Protein AF-A0A443SUA3-F1 (afdb_monomer_lite)

Sequence (154 aa):
MNLCCEEVCANAVLAESTRGAFDENILKDNRVLEQLLESEERYIPMSSMCTYKSVQSEISPEMRKVLSMWMLEVCEELKCDEIVFPLAINYVDRFLSSTNIRKTQLQLLGAVCLLIASKLRQCQAIHPQSLVFYSDYSLTMEEIIVSVGVAGIV

Organism: NCBI:txid299467

Secondary structure (DSSP, 8-state):
-----SSGGGS-TT----PPPP-HHHHH-HHHHHHHHHHHHHHS----HHHHHHH-SS--HHHHHHHHHHHHHHHHHTT--TTHHHHHHHHHHHHHHH----GGGHHHHHHHHHHHHHHHH-SSPPPHHHHHHHTTTSS-HHHHHHHHHHS---

InterPro domains:
  IPR006671 Cyclin, N-terminal [PF00134] (32-145)
  IPR013763 Cyclin-like domain [SM00385] (69-147)
  IPR036915 Cyclin-like superfamily [SSF47954] (27-145)
  IPR039361 Cyclin [PTHR10177] (36-144)
  IPR048258 Cyclins, cyclin-box [PS00292] (64-95)

Foldseek 3Di:
DDPPPPPPPPDCPPPDPPDDDDDPVCVPDVVNVVVVVVCCVVQPLPPDPVLLVVAEPADDPVLLVVLLVLLVVLCVVVVADPQLSVQLNSQLSNCSSPHYDHSLCSLLSSLLSSQVSQVVPDPDGDDLVSSCVSVVNSDDSCSSVVCNVVPPPD

pLDDT: mean 78.54, std 17.73, range [32.25, 96.19]

Structure (mmCIF, N/CA/C/O backbone):
data_AF-A0A443SUA3-F1
#
_entry.id   AF-A0A443SUA3-F1
#
loop_
_atom_site.group_PDB
_atom_site.id
_atom_site.type_symbol
_atom_site.label_atom_id
_atom_site.label_alt_id
_atom_site.label_comp_id
_atom_site.label_asym_id
_atom_site.label_entity_id
_atom_site.label_seq_id
_atom_site.pdbx_PDB_ins_code
_atom_site.Cartn_x
_atom_site.Cartn_y
_atom_site.Cartn_z
_atom_site.occupancy
_atom_site.B_iso_or_equiv
_atom_site.auth_seq_id
_atom_site.auth_comp_id
_atom_site.auth_asym_id
_atom_site.auth_atom_id
_atom_site.pdbx_PDB_model_num
ATOM 1 N N . MET A 1 1 ? -1.813 11.822 -40.622 1.00 34.91 1 MET A N 1
ATOM 2 C CA . MET A 1 1 ? -1.255 11.036 -39.504 1.00 34.91 1 MET A CA 1
ATOM 3 C C . MET A 1 1 ? -2.342 10.928 -38.450 1.00 34.91 1 MET A C 1
ATOM 5 O O . MET A 1 1 ? -2.446 11.808 -37.613 1.00 34.91 1 MET A O 1
ATOM 9 N N . ASN A 1 2 ? -3.206 9.918 -38.564 1.00 32.25 2 ASN A N 1
ATOM 10 C CA . ASN A 1 2 ? -4.170 9.583 -37.518 1.00 32.25 2 ASN A CA 1
ATOM 11 C C . ASN A 1 2 ? -3.549 8.454 -36.699 1.00 32.25 2 ASN A C 1
ATOM 13 O O . ASN A 1 2 ? -3.432 7.335 -37.193 1.00 32.25 2 ASN A O 1
ATOM 17 N N . LEU A 1 3 ? -3.094 8.768 -35.486 1.00 36.72 3 LEU A N 1
ATOM 18 C CA . LEU A 1 3 ? -2.735 7.769 -34.483 1.00 36.72 3 LEU A CA 1
ATOM 19 C C . LEU A 1 3 ? -4.032 7.345 -33.779 1.00 36.72 3 LEU A C 1
ATOM 21 O O . LEU A 1 3 ? -4.392 7.874 -32.733 1.00 36.72 3 LEU A O 1
ATOM 25 N N . CYS A 1 4 ? -4.767 6.420 -34.393 1.00 35.56 4 CYS A N 1
ATOM 26 C CA . CYS A 1 4 ? -5.864 5.721 -33.732 1.00 35.56 4 CYS A CA 1
ATOM 27 C C . CYS A 1 4 ? -5.270 4.675 -32.775 1.00 35.56 4 CYS A C 1
ATOM 29 O O . CYS A 1 4 ? -5.073 3.525 -33.151 1.00 35.56 4 CYS A O 1
ATOM 31 N N . CYS A 1 5 ? -4.985 5.078 -31.535 1.00 38.53 5 CYS A N 1
ATOM 32 C CA . CYS A 1 5 ? -4.722 4.168 -30.409 1.00 38.53 5 CYS A CA 1
ATOM 33 C C . CYS A 1 5 ? -6.017 3.795 -29.660 1.00 38.53 5 CYS A C 1
ATOM 35 O O . CYS A 1 5 ? -5.987 3.575 -28.455 1.00 38.53 5 CYS A O 1
ATOM 37 N N . GLU A 1 6 ? -7.163 3.750 -30.343 1.00 41.38 6 GLU A N 1
ATOM 38 C CA . GLU A 1 6 ? -8.453 3.428 -29.707 1.00 41.38 6 GLU A CA 1
ATOM 39 C C . GLU A 1 6 ? -8.963 2.013 -30.031 1.00 41.38 6 GLU A C 1
ATOM 41 O O . GLU A 1 6 ? -9.817 1.505 -29.313 1.00 41.38 6 GLU A O 1
ATOM 46 N N . GLU A 1 7 ? -8.409 1.311 -31.029 1.00 34.94 7 GLU A N 1
ATOM 47 C CA . GLU A 1 7 ? -8.985 0.030 -31.488 1.00 34.94 7 GLU A CA 1
ATOM 48 C C . GLU A 1 7 ? -8.309 -1.246 -30.951 1.00 34.94 7 GLU A C 1
ATOM 50 O O . GLU A 1 7 ? -8.823 -2.342 -31.164 1.00 34.94 7 GLU A O 1
ATOM 55 N N . VAL A 1 8 ? -7.199 -1.161 -30.208 1.00 43.75 8 VAL A N 1
ATOM 56 C CA . VAL A 1 8 ? -6.472 -2.376 -29.759 1.00 43.75 8 VAL A CA 1
ATOM 57 C C . VAL A 1 8 ? -6.977 -2.921 -28.409 1.00 43.75 8 VAL A C 1
ATOM 59 O O . VAL A 1 8 ? -6.669 -4.049 -28.030 1.00 43.75 8 VAL A O 1
ATOM 62 N N . CYS A 1 9 ? -7.821 -2.180 -27.686 1.00 38.47 9 CYS A N 1
ATOM 63 C CA . CYS A 1 9 ? -8.203 -2.532 -26.311 1.00 38.47 9 CYS A CA 1
ATOM 64 C C . CYS A 1 9 ? -9.302 -3.607 -26.183 1.00 38.47 9 CYS A C 1
ATOM 66 O O . CYS A 1 9 ? -9.578 -4.046 -25.070 1.00 38.47 9 CYS A O 1
ATOM 68 N N . ALA A 1 10 ? -9.933 -4.053 -27.275 1.00 40.53 10 ALA A N 1
ATOM 69 C CA . ALA A 1 10 ? -11.121 -4.911 -27.189 1.00 40.53 10 ALA A CA 1
ATOM 70 C C . ALA A 1 10 ? -10.844 -6.420 -26.997 1.00 40.53 10 ALA A C 1
ATOM 72 O O . ALA A 1 10 ? -11.769 -7.143 -26.643 1.00 40.53 10 ALA A O 1
ATOM 73 N N . ASN A 1 11 ? -9.609 -6.913 -27.190 1.00 37.00 11 ASN A N 1
ATOM 74 C CA . ASN A 1 11 ? -9.337 -8.366 -27.244 1.00 37.00 11 ASN A CA 1
ATOM 75 C C . ASN A 1 11 ? -8.259 -8.901 -26.276 1.00 37.00 11 ASN A C 1
ATOM 77 O O . ASN A 1 11 ? -7.866 -10.063 -26.383 1.00 37.00 11 ASN A O 1
ATOM 81 N N . ALA A 1 12 ? -7.783 -8.121 -25.305 1.00 42.19 12 ALA A N 1
ATOM 82 C CA . ALA A 1 12 ? -6.726 -8.568 -24.392 1.00 42.19 12 ALA A CA 1
ATOM 83 C C . ALA A 1 12 ? -7.290 -9.277 -23.143 1.00 42.19 12 ALA A C 1
ATOM 85 O O . ALA A 1 12 ? -7.296 -8.725 -22.049 1.00 42.19 12 ALA A O 1
ATOM 86 N N . VAL A 1 13 ? -7.748 -10.524 -23.294 1.00 47.25 13 VAL A N 1
ATOM 87 C CA . VAL A 1 13 ? -8.118 -11.399 -22.156 1.00 47.25 13 VAL A CA 1
ATOM 88 C C . VAL A 1 13 ? -6.888 -11.951 -21.407 1.00 47.25 13 VAL A C 1
ATOM 90 O O . VAL A 1 13 ? -7.034 -12.565 -20.359 1.00 47.25 13 VAL A O 1
ATOM 93 N N . LEU A 1 14 ? -5.660 -11.670 -21.848 1.00 47.50 14 LEU A N 1
ATOM 94 C CA . LEU A 1 14 ? -4.427 -11.922 -21.090 1.00 47.50 14 LEU A CA 1
ATOM 95 C C . LEU A 1 14 ? -3.408 -10.824 -21.422 1.00 47.50 14 LEU A C 1
ATOM 97 O O . LEU A 1 14 ? -2.504 -11.030 -22.226 1.00 47.50 14 LEU A O 1
ATOM 101 N N . ALA A 1 15 ? -3.593 -9.621 -20.877 1.00 46.81 15 ALA A N 1
ATOM 102 C CA . ALA A 1 15 ? -2.600 -8.560 -21.005 1.00 46.81 15 ALA A CA 1
ATOM 103 C C . ALA A 1 15 ? -1.389 -8.888 -20.115 1.00 46.81 15 ALA A C 1
ATOM 105 O O . ALA A 1 15 ? -1.298 -8.429 -18.981 1.00 46.81 15 ALA A O 1
ATOM 106 N N . GLU A 1 16 ? -0.463 -9.707 -20.615 1.00 52.97 16 GLU A N 1
ATOM 107 C CA . GLU A 1 16 ? 0.910 -9.684 -20.115 1.00 52.97 16 GLU A CA 1
ATOM 108 C C . GLU A 1 16 ? 1.428 -8.247 -20.237 1.00 52.97 16 GLU A C 1
ATOM 110 O O . GLU A 1 16 ? 1.330 -7.627 -21.299 1.00 52.97 16 GLU A O 1
ATOM 115 N N . SER A 1 17 ? 1.934 -7.702 -19.130 1.00 54.75 17 SER A N 1
ATOM 116 C CA . SER A 1 17 ? 2.560 -6.383 -19.066 1.00 54.75 17 SER A CA 1
ATOM 117 C C . SER A 1 17 ? 3.677 -6.323 -20.114 1.00 54.75 17 SER A C 1
ATOM 119 O O . SER A 1 17 ? 4.749 -6.903 -19.927 1.00 54.75 17 SER A O 1
ATOM 121 N N . THR A 1 18 ? 3.429 -5.681 -21.264 1.00 60.06 18 THR A N 1
ATOM 122 C CA . THR A 1 18 ? 4.429 -5.513 -22.327 1.00 60.06 18 THR A CA 1
ATOM 123 C C . THR A 1 18 ? 5.472 -4.510 -21.852 1.00 60.06 18 THR A C 1
ATOM 125 O O . THR A 1 18 ? 5.417 -3.320 -22.170 1.00 60.06 18 THR A O 1
ATOM 128 N N . ARG A 1 19 ? 6.403 -4.978 -21.021 1.00 64.62 19 ARG A N 1
ATOM 129 C CA . ARG A 1 19 ? 7.531 -4.184 -20.547 1.00 64.62 19 ARG A CA 1
ATOM 130 C C . ARG A 1 19 ? 8.388 -3.797 -21.748 1.00 64.62 19 ARG A C 1
ATOM 132 O O . ARG A 1 19 ? 8.771 -4.650 -22.546 1.00 64.62 19 ARG A O 1
ATOM 139 N N . GLY A 1 20 ? 8.681 -2.503 -21.874 1.00 69.94 20 GLY A N 1
ATOM 140 C CA . GLY A 1 20 ? 9.658 -2.027 -22.849 1.00 69.94 20 GLY A CA 1
ATOM 141 C C . GLY A 1 20 ? 11.000 -2.730 -22.635 1.00 69.94 20 GLY A C 1
ATOM 142 O O . GLY 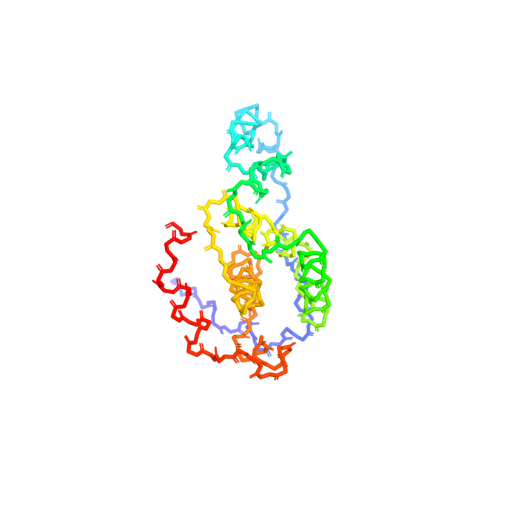A 1 20 ? 11.378 -3.010 -21.496 1.00 69.94 20 GLY A O 1
ATOM 143 N N . ALA A 1 21 ? 11.704 -3.038 -23.725 1.00 75.06 21 ALA A N 1
ATOM 144 C CA . ALA A 1 21 ? 13.037 -3.625 -23.641 1.00 75.06 21 ALA A CA 1
ATOM 145 C C . ALA A 1 21 ? 13.989 -2.700 -22.863 1.00 75.06 21 ALA A C 1
ATOM 147 O O . ALA A 1 21 ? 13.860 -1.475 -22.918 1.00 75.06 21 ALA A O 1
ATOM 148 N N . PHE A 1 22 ? 14.950 -3.289 -22.149 1.00 75.75 22 PHE A N 1
ATOM 149 C CA . PHE A 1 22 ? 15.981 -2.519 -21.460 1.00 75.75 22 PHE A CA 1
ATOM 150 C C . PHE A 1 22 ? 16.840 -1.766 -22.479 1.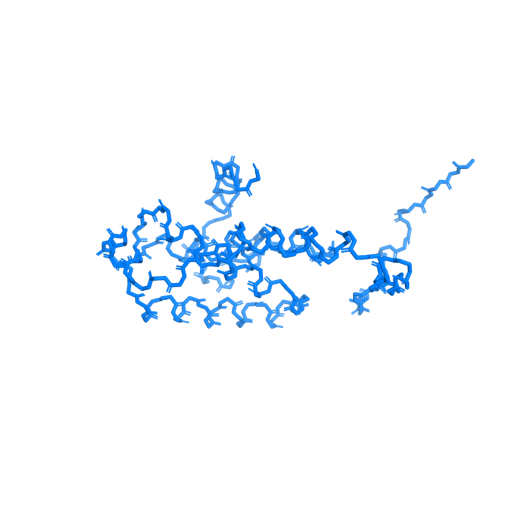00 75.75 22 PHE A C 1
ATOM 152 O O . PHE A 1 22 ? 17.400 -2.368 -23.395 1.00 75.75 22 PHE A O 1
ATOM 159 N N . ASP A 1 23 ? 16.960 -0.453 -22.305 1.00 83.75 23 ASP A N 1
ATOM 160 C CA . ASP A 1 23 ? 17.864 0.363 -23.108 1.00 83.75 23 ASP A CA 1
ATOM 161 C C . ASP A 1 23 ? 19.289 0.243 -22.547 1.00 83.75 23 ASP A C 1
ATOM 163 O O . ASP A 1 23 ? 19.590 0.718 -21.448 1.00 83.75 23 ASP A O 1
ATOM 167 N N . GLU A 1 24 ? 20.182 -0.403 -23.300 1.00 82.88 24 GLU A N 1
ATOM 168 C CA . GLU A 1 24 ? 21.578 -0.585 -22.895 1.00 82.88 24 GLU A CA 1
ATOM 169 C C . GLU A 1 24 ? 22.320 0.735 -22.660 1.00 82.88 24 GLU A C 1
ATOM 171 O O . GLU A 1 24 ? 23.253 0.770 -21.855 1.00 82.88 24 GLU A O 1
ATOM 176 N N . ASN A 1 25 ? 21.942 1.814 -23.352 1.00 83.50 25 ASN A N 1
A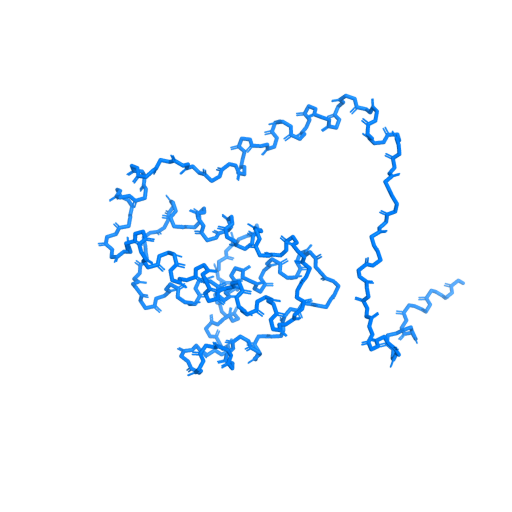TOM 177 C CA . ASN A 1 25 ? 22.607 3.104 -23.185 1.00 83.50 25 ASN A CA 1
ATOM 178 C C . ASN A 1 25 ? 22.262 3.725 -21.830 1.00 83.50 25 ASN A C 1
ATOM 180 O O . ASN A 1 25 ? 23.127 4.329 -21.203 1.00 83.50 25 ASN A O 1
ATOM 184 N N . ILE A 1 26 ? 21.033 3.513 -21.348 1.00 85.19 26 ILE A N 1
ATOM 185 C CA . ILE A 1 26 ? 20.602 3.949 -20.014 1.00 85.19 26 ILE A CA 1
ATOM 186 C C . ILE A 1 26 ? 21.380 3.191 -18.934 1.00 85.19 26 ILE A C 1
ATOM 188 O O . ILE A 1 26 ? 21.812 3.788 -17.954 1.00 85.19 26 ILE A O 1
ATOM 192 N N . LEU A 1 27 ? 21.599 1.886 -19.116 1.00 80.06 27 LEU A N 1
ATOM 193 C CA . LEU A 1 27 ? 22.275 1.052 -18.115 1.00 80.06 27 LEU A CA 1
ATOM 194 C C . LEU A 1 27 ? 23.786 1.301 -18.018 1.00 80.06 27 LEU A C 1
ATOM 196 O O . LEU A 1 27 ? 24.377 1.056 -16.969 1.00 80.06 27 LEU A O 1
ATOM 200 N N . LYS A 1 28 ? 24.422 1.758 -19.102 1.00 85.38 28 LYS A N 1
ATOM 201 C CA . LYS A 1 28 ? 25.866 2.051 -19.140 1.00 85.38 28 LYS A CA 1
ATOM 202 C C . LYS A 1 28 ? 26.202 3.472 -18.678 1.00 85.38 28 LYS A C 1
ATOM 204 O O . LYS A 1 28 ? 27.374 3.758 -18.437 1.00 85.38 28 LYS A O 1
ATOM 209 N N . ASP A 1 29 ? 25.216 4.362 -18.578 1.00 91.25 29 ASP A N 1
ATOM 210 C CA . ASP A 1 29 ? 25.436 5.737 -18.135 1.00 91.25 29 ASP A CA 1
ATOM 211 C C . ASP A 1 29 ? 25.543 5.803 -16.601 1.00 91.25 29 ASP A C 1
ATOM 213 O O . ASP A 1 29 ? 24.564 5.626 -15.875 1.00 91.25 29 ASP A O 1
ATOM 217 N N . ASN A 1 30 ? 26.743 6.114 -16.098 1.00 88.38 30 ASN A N 1
ATOM 218 C CA . ASN A 1 30 ? 26.997 6.289 -14.664 1.00 88.38 30 ASN A CA 1
ATOM 219 C C . ASN A 1 30 ? 26.097 7.356 -14.025 1.00 88.38 30 ASN A C 1
ATOM 221 O O . ASN A 1 30 ? 25.763 7.237 -12.850 1.00 88.38 30 ASN A O 1
ATOM 225 N N . ARG A 1 31 ? 25.642 8.357 -14.790 1.00 90.94 31 ARG A N 1
ATOM 226 C CA . ARG A 1 31 ? 24.736 9.397 -14.286 1.00 90.94 31 ARG A CA 1
ATOM 227 C C . ARG A 1 31 ? 23.398 8.812 -13.858 1.00 90.94 31 ARG A C 1
ATOM 229 O O . ARG A 1 31 ? 22.795 9.305 -12.913 1.00 90.94 31 ARG A O 1
ATOM 236 N N . VAL A 1 32 ? 22.924 7.769 -14.542 1.00 89.50 32 VAL A N 1
ATOM 237 C CA . VAL A 1 32 ? 21.676 7.085 -14.179 1.00 89.50 32 VAL A CA 1
ATOM 238 C C . VAL A 1 32 ? 21.846 6.403 -12.829 1.00 89.50 32 VAL A C 1
ATOM 240 O O . VAL A 1 32 ? 20.993 6.560 -11.962 1.00 89.50 32 VAL A O 1
ATOM 243 N N . LEU A 1 33 ? 22.968 5.711 -12.618 1.00 86.62 33 LEU A N 1
ATOM 244 C CA . LEU A 1 33 ? 23.274 5.082 -11.335 1.00 86.62 33 LEU A CA 1
ATOM 245 C C . LEU A 1 33 ? 23.405 6.116 -10.208 1.00 86.62 33 LEU A C 1
ATOM 247 O O . LEU A 1 33 ? 22.809 5.930 -9.152 1.00 86.62 33 LEU A O 1
ATOM 251 N N . GLU A 1 34 ? 24.126 7.215 -10.435 1.00 89.38 34 GLU A N 1
ATOM 252 C CA . GLU A 1 34 ? 24.258 8.309 -9.462 1.00 89.38 34 GLU A CA 1
ATOM 253 C C . GLU A 1 34 ? 22.892 8.899 -9.092 1.00 89.38 34 GLU A C 1
ATOM 255 O O . GLU A 1 34 ? 22.582 9.043 -7.913 1.00 89.38 34 GLU A O 1
ATOM 260 N N . GLN A 1 35 ? 22.028 9.152 -10.080 1.00 87.88 35 GLN A N 1
ATOM 261 C CA . GLN A 1 35 ? 20.669 9.640 -9.836 1.00 87.88 35 GLN A CA 1
ATOM 262 C C . GLN A 1 35 ? 19.796 8.623 -9.089 1.00 87.88 35 GLN A C 1
ATOM 264 O O . GLN A 1 35 ? 18.999 9.013 -8.235 1.00 87.88 35 GLN A O 1
ATOM 269 N N . LEU A 1 36 ? 19.935 7.324 -9.377 1.00 86.56 36 LEU A N 1
ATOM 270 C CA . LEU A 1 36 ? 19.225 6.275 -8.645 1.00 86.56 36 LEU A CA 1
ATOM 271 C C . LEU A 1 36 ? 19.661 6.239 -7.176 1.00 86.56 36 LEU A C 1
ATOM 273 O O . LEU A 1 36 ? 18.791 6.237 -6.305 1.00 86.56 36 LEU A O 1
ATOM 277 N N . LEU A 1 37 ? 20.968 6.297 -6.906 1.00 87.44 37 LEU A N 1
ATOM 278 C CA . LEU A 1 37 ? 21.523 6.342 -5.548 1.00 87.44 37 LEU A CA 1
ATOM 279 C C . LEU A 1 37 ? 21.090 7.609 -4.794 1.00 87.44 37 LEU A C 1
ATOM 281 O O . LEU A 1 37 ? 20.622 7.518 -3.664 1.00 87.44 37 LEU A O 1
ATOM 285 N N . GLU A 1 38 ? 21.152 8.784 -5.427 1.00 87.25 38 GLU A N 1
ATOM 286 C CA . GLU A 1 38 ? 20.640 10.035 -4.842 1.00 87.25 38 GLU A CA 1
ATOM 287 C C . GLU A 1 38 ? 19.135 9.963 -4.552 1.00 87.25 38 GLU A C 1
ATOM 289 O O . GLU A 1 38 ? 18.635 10.529 -3.579 1.00 87.25 38 GLU A O 1
ATOM 294 N N . SER A 1 39 ? 18.371 9.291 -5.415 1.00 81.69 39 SER A N 1
ATOM 295 C CA . SER A 1 39 ? 16.934 9.136 -5.213 1.00 81.69 39 SER A CA 1
ATOM 296 C C . SER A 1 39 ? 16.599 8.168 -4.083 1.00 81.69 39 SER A C 1
ATOM 298 O O . SER A 1 39 ? 15.565 8.352 -3.442 1.00 81.69 39 SER A O 1
ATOM 300 N N . GLU A 1 40 ? 17.461 7.187 -3.804 1.00 80.88 40 GLU A N 1
ATOM 301 C CA . GLU A 1 40 ? 17.248 6.178 -2.767 1.00 80.88 40 GLU A CA 1
ATOM 302 C C . GLU A 1 40 ? 16.994 6.837 -1.405 1.00 80.88 40 GLU A C 1
ATOM 304 O O . GLU A 1 40 ? 16.025 6.494 -0.728 1.00 80.88 40 GLU A O 1
ATOM 309 N N . GLU A 1 41 ? 17.746 7.892 -1.070 1.00 73.12 41 GLU A N 1
ATOM 310 C CA . GLU A 1 41 ? 17.594 8.658 0.176 1.00 73.12 41 GLU A CA 1
ATOM 311 C C . GLU A 1 41 ? 16.161 9.185 0.396 1.00 73.12 41 GLU A C 1
ATOM 313 O O . GLU A 1 41 ? 15.680 9.249 1.527 1.00 73.12 41 GLU A O 1
ATOM 318 N N . ARG A 1 42 ? 15.430 9.499 -0.684 1.00 70.94 42 ARG A N 1
ATOM 319 C CA . ARG A 1 42 ? 14.038 9.986 -0.616 1.00 70.94 42 ARG A CA 1
ATOM 320 C C . ARG A 1 42 ? 12.999 8.879 -0.435 1.00 70.94 42 ARG A C 1
ATOM 322 O O . ARG A 1 42 ? 11.890 9.167 0.023 1.00 70.94 42 ARG A O 1
ATOM 329 N N . TYR A 1 43 ? 13.316 7.650 -0.838 1.00 67.75 43 TYR A N 1
ATOM 330 C CA . TYR A 1 43 ? 12.356 6.543 -0.913 1.00 67.75 43 TYR A CA 1
ATOM 331 C C . TYR A 1 43 ? 12.631 5.409 0.071 1.00 67.75 43 TYR A C 1
ATOM 333 O O . TYR A 1 43 ? 11.769 4.536 0.210 1.00 67.75 43 TYR A O 1
ATOM 341 N N . ILE A 1 44 ? 13.762 5.434 0.787 1.00 69.12 44 ILE A N 1
ATOM 342 C CA . ILE A 1 44 ? 14.019 4.522 1.901 1.00 69.12 44 ILE A CA 1
ATOM 343 C C . ILE A 1 44 ? 12.893 4.710 2.928 1.00 69.12 44 ILE A C 1
ATOM 345 O O . ILE A 1 44 ? 12.769 5.788 3.520 1.00 69.12 44 ILE A O 1
ATOM 349 N N . PRO A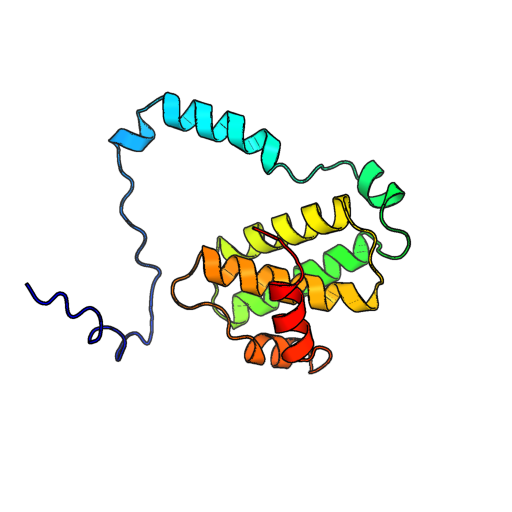 1 45 ? 12.044 3.689 3.162 1.00 62.44 45 PRO A N 1
ATOM 350 C CA . PRO A 1 45 ? 11.131 3.735 4.287 1.00 62.44 45 PRO A CA 1
ATOM 351 C C . PRO A 1 45 ? 12.017 3.813 5.525 1.00 62.44 45 PRO A C 1
ATOM 353 O O . PRO A 1 45 ? 12.858 2.938 5.735 1.00 62.44 45 PRO A O 1
ATOM 356 N N . MET A 1 46 ? 11.899 4.900 6.290 1.00 57.94 46 MET A N 1
ATOM 357 C CA . MET A 1 46 ? 12.735 5.140 7.460 1.00 57.94 46 MET A CA 1
ATOM 358 C C . MET A 1 46 ? 12.509 3.984 8.441 1.00 57.94 46 MET A C 1
ATOM 360 O O . MET A 1 46 ? 11.555 3.975 9.216 1.00 57.94 46 MET A O 1
ATOM 364 N N . SER A 1 47 ? 13.367 2.965 8.368 1.00 56.78 47 SER A N 1
ATOM 365 C CA . SER A 1 47 ? 13.286 1.748 9.172 1.00 56.78 47 SER A CA 1
ATOM 366 C C . SER A 1 47 ? 13.827 2.019 10.572 1.00 56.78 4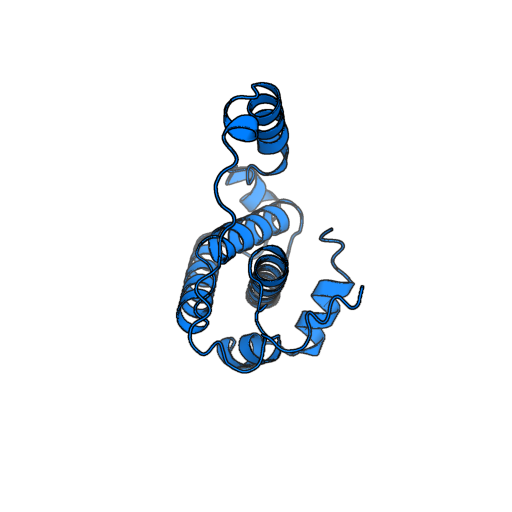7 SER A C 1
ATOM 368 O O . SER A 1 47 ? 14.678 1.305 11.097 1.00 56.78 47 SER A O 1
ATOM 370 N N . SER A 1 48 ? 13.323 3.061 11.212 1.00 51.56 48 SER A N 1
ATOM 371 C CA . SER A 1 48 ? 13.404 3.192 12.649 1.00 51.56 48 SER A CA 1
ATOM 372 C C . SER A 1 48 ? 12.030 2.839 13.177 1.00 51.56 48 SER A C 1
ATOM 374 O O . SER A 1 48 ? 11.120 3.659 13.253 1.00 51.56 48 SER A O 1
ATOM 376 N N . MET A 1 49 ? 11.906 1.596 13.637 1.00 51.62 49 MET A N 1
ATOM 377 C CA . MET A 1 49 ? 10.860 1.162 14.568 1.00 51.62 49 MET A CA 1
ATOM 378 C C . MET A 1 49 ? 10.647 2.191 15.710 1.00 51.62 49 MET A C 1
ATOM 380 O O . MET A 1 49 ? 9.562 2.280 16.282 1.00 51.62 49 MET A O 1
ATOM 384 N N . CYS A 1 50 ? 11.675 2.999 16.002 1.00 49.69 50 CYS A N 1
ATOM 385 C CA . CYS A 1 50 ? 11.672 4.180 16.861 1.00 49.69 50 CYS A CA 1
ATOM 386 C C . CYS A 1 50 ? 10.698 5.279 16.394 1.00 49.69 50 CYS A C 1
ATOM 388 O O . CYS A 1 50 ? 9.890 5.724 17.203 1.00 49.69 50 CYS A O 1
ATOM 390 N N . THR A 1 51 ? 10.727 5.681 15.115 1.00 56.59 51 THR A N 1
ATOM 391 C CA . THR A 1 51 ? 9.843 6.723 14.558 1.00 56.59 51 THR A CA 1
ATOM 392 C C . THR A 1 51 ? 8.395 6.245 14.531 1.00 56.59 51 THR A C 1
ATOM 394 O O . THR A 1 51 ? 7.483 6.974 14.915 1.00 56.59 51 THR A O 1
ATOM 397 N N . TYR A 1 52 ? 8.187 4.977 14.164 1.00 63.38 52 TYR A N 1
ATOM 398 C CA . TYR A 1 52 ? 6.862 4.360 14.158 1.00 63.38 52 TYR A CA 1
ATOM 399 C C . TYR A 1 52 ? 6.214 4.386 15.548 1.00 63.38 52 TYR A C 1
ATOM 401 O O . TYR A 1 52 ? 5.079 4.829 15.690 1.00 63.38 52 TYR A O 1
ATOM 409 N N . LYS A 1 53 ? 6.956 3.985 16.591 1.00 63.97 53 LYS A N 1
ATOM 410 C CA . LYS A 1 53 ? 6.476 4.016 17.983 1.00 63.97 53 LYS A CA 1
ATOM 411 C C . LYS A 1 53 ? 6.272 5.428 18.534 1.00 63.97 53 LYS A C 1
ATOM 413 O O . LYS A 1 53 ? 5.466 5.593 19.440 1.00 63.97 53 LYS A O 1
ATOM 418 N N . SER A 1 54 ? 7.014 6.422 18.043 1.00 70.06 54 SER A N 1
ATOM 419 C CA . SER A 1 54 ? 6.844 7.811 18.485 1.00 70.06 54 SER A CA 1
ATOM 420 C C . SER A 1 54 ? 5.684 8.528 17.796 1.00 70.06 54 SER A C 1
ATOM 422 O O . SER A 1 54 ? 5.116 9.441 18.384 1.00 70.06 54 SER A O 1
ATOM 424 N N . VAL A 1 55 ? 5.344 8.141 16.562 1.00 78.81 55 VAL A N 1
ATOM 425 C CA . VAL A 1 55 ? 4.299 8.799 15.760 1.00 78.81 55 VAL A CA 1
ATOM 426 C C . VAL A 1 55 ? 2.947 8.105 15.915 1.00 78.81 55 VAL A C 1
ATOM 428 O O . VAL A 1 55 ? 1.935 8.785 16.064 1.00 78.81 55 VAL A O 1
ATOM 431 N N . GLN A 1 56 ? 2.910 6.770 15.895 1.00 82.50 56 GLN A N 1
ATOM 432 C CA . GLN A 1 56 ? 1.663 6.009 15.973 1.00 82.50 56 GLN A CA 1
ATOM 433 C C . GLN A 1 56 ? 1.241 5.784 17.424 1.00 82.50 56 GLN A C 1
ATOM 435 O O . GLN A 1 56 ? 1.957 5.150 18.197 1.00 82.50 56 GLN A O 1
ATOM 440 N N . SER A 1 57 ? 0.040 6.247 17.778 1.00 82.31 57 SER A N 1
ATOM 441 C CA . SER A 1 57 ? -0.539 6.000 19.106 1.00 82.31 57 SER A CA 1
ATOM 442 C C . SER A 1 57 ? -1.379 4.723 19.176 1.00 82.31 57 SER A C 1
ATOM 444 O O . SER A 1 57 ? -1.453 4.101 20.232 1.00 82.31 57 SER A O 1
ATOM 446 N N . GLU A 1 58 ? -2.022 4.329 18.071 1.00 86.00 58 GLU A N 1
ATOM 447 C CA . GLU A 1 58 ? -2.963 3.195 18.040 1.00 86.00 58 GLU A CA 1
ATOM 448 C C . GLU A 1 58 ? -2.493 1.997 17.205 1.00 86.00 58 GLU A C 1
ATOM 450 O O . GLU A 1 58 ? -3.005 0.892 17.390 1.00 86.00 58 GLU A O 1
ATOM 455 N N . ILE A 1 59 ? -1.555 2.188 16.273 1.00 87.00 59 ILE A N 1
ATOM 456 C CA . ILE A 1 59 ? -1.197 1.150 15.301 1.00 87.00 59 ILE A CA 1
ATOM 457 C C . ILE A 1 59 ? -0.020 0.316 15.806 1.00 87.00 59 ILE A C 1
ATOM 459 O O . ILE A 1 59 ? 1.072 0.825 16.053 1.00 87.00 59 ILE A O 1
ATOM 463 N N . SER A 1 60 ? -0.216 -0.999 15.901 1.00 87.44 60 SER A N 1
ATOM 464 C CA . SER A 1 60 ? 0.845 -1.943 16.257 1.00 87.44 60 SER A CA 1
ATOM 465 C C . SER A 1 60 ? 1.544 -2.520 15.012 1.00 87.44 60 SER A C 1
ATOM 467 O O . SER A 1 60 ? 0.954 -2.552 13.929 1.00 87.44 60 SER A O 1
ATOM 469 N N . PRO A 1 61 ? 2.789 -3.018 15.134 1.00 86.19 61 PRO A N 1
ATOM 470 C CA . PRO A 1 61 ? 3.457 -3.732 14.042 1.00 86.19 61 PRO A CA 1
ATOM 471 C C . PRO A 1 61 ? 2.678 -4.962 13.549 1.00 86.19 61 PRO A C 1
ATOM 473 O O . PRO A 1 61 ? 2.724 -5.283 12.364 1.00 86.19 61 PRO A O 1
ATOM 476 N N . GLU A 1 62 ? 1.920 -5.621 14.431 1.00 88.38 62 GLU A N 1
ATOM 477 C CA . GLU A 1 62 ? 1.081 -6.761 14.044 1.00 88.38 62 GLU A CA 1
ATOM 478 C C . GLU A 1 62 ? -0.089 -6.319 13.156 1.00 88.38 62 GLU A C 1
ATOM 480 O O . GLU A 1 62 ? -0.389 -6.970 12.162 1.00 88.38 62 GLU A O 1
ATOM 485 N N . MET A 1 63 ? -0.702 -5.162 13.434 1.00 89.75 63 MET A N 1
ATOM 486 C CA . MET A 1 63 ? -1.754 -4.613 12.569 1.00 89.75 63 MET A CA 1
ATOM 487 C C . MET A 1 63 ? -1.228 -4.278 11.172 1.00 89.75 63 MET A C 1
ATOM 489 O O . MET A 1 63 ? -1.906 -4.542 10.182 1.00 89.75 63 MET A O 1
ATOM 493 N N . ARG A 1 64 ? 0.002 -3.754 11.075 1.00 91.00 64 ARG A N 1
ATOM 494 C CA . ARG A 1 64 ? 0.676 -3.540 9.785 1.00 91.00 64 ARG A CA 1
ATOM 495 C C . ARG A 1 64 ? 0.872 -4.861 9.037 1.00 91.00 64 ARG A C 1
ATOM 497 O O . ARG A 1 64 ? 0.658 -4.909 7.827 1.00 91.00 64 ARG A O 1
ATOM 504 N N . LYS A 1 65 ? 1.276 -5.928 9.729 1.00 90.81 65 LYS A N 1
ATOM 505 C CA . LYS A 1 65 ? 1.451 -7.256 9.126 1.00 90.81 65 LYS A CA 1
ATOM 506 C C . LYS A 1 65 ? 0.132 -7.797 8.571 1.00 90.81 65 LYS A C 1
ATOM 508 O O . LYS A 1 65 ? 0.109 -8.217 7.419 1.00 90.81 65 LYS A O 1
ATOM 513 N N . VAL A 1 66 ? -0.953 -7.711 9.343 1.00 94.06 66 VAL A N 1
ATOM 514 C CA . VAL A 1 66 ? -2.301 -8.109 8.895 1.00 94.06 66 VAL A CA 1
ATOM 515 C C . VAL A 1 66 ? -2.739 -7.295 7.674 1.00 94.06 66 VAL A C 1
ATOM 517 O O . VAL A 1 66 ? -3.194 -7.874 6.693 1.00 94.06 66 VAL A O 1
ATOM 520 N N . LEU A 1 67 ? -2.533 -5.971 7.684 1.00 93.88 67 LEU A N 1
ATOM 521 C CA . LEU A 1 67 ? -2.815 -5.122 6.522 1.00 93.88 67 LEU A CA 1
ATOM 522 C C . LEU A 1 67 ? -2.011 -5.562 5.291 1.00 93.88 67 LEU A C 1
ATOM 524 O O . LEU A 1 67 ? -2.560 -5.652 4.200 1.00 93.88 67 LEU A O 1
ATOM 528 N N . SER A 1 68 ? -0.717 -5.838 5.465 1.00 94.25 68 SER A N 1
ATOM 529 C CA . SER A 1 68 ? 0.175 -6.221 4.363 1.00 94.25 68 SER A CA 1
ATOM 530 C C . SER A 1 68 ? -0.229 -7.562 3.747 1.00 94.25 68 SER A C 1
ATOM 532 O O . SER A 1 68 ? -0.153 -7.712 2.534 1.00 94.25 68 SER A O 1
ATOM 534 N N . MET A 1 69 ? -0.684 -8.516 4.566 1.00 95.69 69 MET A N 1
ATOM 535 C CA . MET A 1 69 ? -1.226 -9.795 4.093 1.00 95.69 69 MET A CA 1
ATOM 536 C C . MET A 1 69 ? -2.493 -9.583 3.265 1.00 95.69 69 MET A C 1
ATOM 538 O O . MET A 1 69 ? -2.537 -10.019 2.122 1.00 95.69 69 MET A O 1
ATOM 542 N N . TRP A 1 70 ? -3.459 -8.818 3.784 1.00 95.69 70 TRP A N 1
ATOM 543 C CA . TRP A 1 70 ? -4.670 -8.476 3.033 1.00 95.69 70 TRP A CA 1
ATOM 544 C C . TRP A 1 70 ? -4.345 -7.767 1.707 1.00 95.69 70 TRP A C 1
ATOM 546 O O . TRP A 1 70 ? -4.895 -8.106 0.665 1.00 95.69 70 TRP A O 1
ATOM 556 N N . MET A 1 71 ? -3.409 -6.810 1.707 1.00 96.19 71 MET A N 1
ATOM 557 C CA . MET A 1 71 ? -2.992 -6.117 0.481 1.00 96.19 71 MET A CA 1
ATOM 558 C C . MET A 1 71 ? -2.354 -7.062 -0.547 1.00 96.19 71 MET A C 1
ATOM 560 O O . MET A 1 71 ? -2.536 -6.856 -1.746 1.00 96.19 71 MET A O 1
ATOM 564 N N . LEU A 1 72 ? -1.591 -8.060 -0.091 1.00 95.06 72 LEU A N 1
ATOM 565 C CA . LEU A 1 72 ? -0.987 -9.068 -0.960 1.00 95.06 72 LEU A CA 1
ATOM 566 C C . LEU A 1 72 ? -2.067 -9.947 -1.596 1.00 95.06 72 LEU A C 1
ATOM 568 O O . LEU A 1 72 ? -2.094 -10.060 -2.816 1.00 95.06 72 LEU A O 1
ATOM 572 N N . GLU A 1 73 ? -2.991 -10.472 -0.788 1.00 95.06 73 GLU A N 1
ATOM 573 C CA . GLU A 1 73 ? -4.119 -11.292 -1.251 1.00 95.06 73 GLU A CA 1
ATOM 574 C C . GLU A 1 73 ? -4.946 -10.551 -2.313 1.00 95.06 73 GLU A C 1
ATOM 576 O O . GLU A 1 73 ? -5.224 -11.087 -3.383 1.00 95.06 73 GLU A O 1
ATOM 581 N N . VAL A 1 74 ? -5.270 -9.274 -2.076 1.00 93.62 74 VAL A N 1
ATOM 582 C CA . VAL A 1 74 ? -6.004 -8.443 -3.047 1.00 93.62 74 VAL A CA 1
ATOM 583 C C . VAL A 1 74 ? -5.228 -8.265 -4.353 1.00 93.62 74 VAL A C 1
ATOM 585 O O . VAL A 1 74 ? -5.824 -8.299 -5.430 1.00 93.62 74 VAL A O 1
ATOM 588 N N . CYS A 1 75 ? -3.909 -8.070 -4.286 1.00 93.50 75 CYS A N 1
ATOM 589 C CA . CYS A 1 75 ? -3.070 -7.965 -5.479 1.00 93.50 75 CYS A CA 1
ATOM 590 C C . CYS A 1 75 ? -3.014 -9.271 -6.274 1.00 93.50 75 CYS A C 1
ATOM 592 O O . CYS A 1 75 ? -3.040 -9.221 -7.502 1.00 93.50 75 CYS A O 1
ATOM 594 N N . GLU A 1 76 ? -2.938 -10.415 -5.597 1.00 92.50 76 GLU A N 1
ATOM 595 C CA . GLU A 1 76 ? -2.909 -11.733 -6.236 1.00 92.50 76 GLU A CA 1
ATOM 596 C C . GLU A 1 76 ? -4.247 -12.045 -6.922 1.00 92.50 76 GLU A C 1
ATOM 598 O O . GLU A 1 76 ? -4.264 -12.405 -8.101 1.00 92.50 76 GLU A O 1
ATOM 603 N N . GLU A 1 77 ? -5.369 -11.805 -6.240 1.00 92.69 77 GLU A N 1
ATOM 604 C CA . GLU A 1 77 ? -6.719 -12.005 -6.788 1.00 92.69 77 GLU A CA 1
ATOM 605 C C . GLU A 1 77 ? -7.012 -11.087 -7.984 1.00 92.69 77 GLU A C 1
ATOM 607 O O . GLU A 1 77 ? -7.620 -11.494 -8.978 1.00 92.69 77 GLU A O 1
ATOM 612 N N . LEU A 1 78 ? -6.538 -9.838 -7.930 1.00 89.56 78 LEU A N 1
ATOM 613 C CA . LEU A 1 78 ? -6.675 -8.872 -9.023 1.00 89.56 78 LEU A CA 1
ATOM 614 C C . LEU A 1 78 ? -5.602 -9.012 -10.110 1.00 89.56 78 LEU A C 1
ATOM 616 O O . LEU A 1 78 ? -5.652 -8.269 -11.091 1.00 89.56 78 LEU A O 1
ATOM 620 N N . LYS A 1 79 ? -4.663 -9.956 -9.959 1.00 89.62 79 LYS A N 1
ATOM 621 C CA . LYS A 1 79 ? -3.538 -10.188 -10.879 1.00 89.62 79 LYS A CA 1
ATOM 622 C C . LYS A 1 79 ? -2.744 -8.911 -11.171 1.00 89.62 79 LYS A C 1
ATOM 624 O O . LYS A 1 79 ? -2.428 -8.610 -12.321 1.00 89.62 79 LYS A O 1
ATOM 629 N N . CYS A 1 80 ? -2.457 -8.144 -10.126 1.00 89.12 80 CYS A N 1
ATOM 630 C CA . CYS A 1 80 ? -1.654 -6.932 -10.225 1.00 89.12 80 CYS A CA 1
ATOM 631 C C . CYS A 1 80 ? -0.210 -7.248 -10.640 1.00 89.12 80 CYS A C 1
ATOM 633 O O . CYS A 1 80 ? 0.331 -8.300 -10.298 1.00 89.12 80 CYS A O 1
ATOM 635 N N . ASP A 1 81 ? 0.447 -6.293 -11.302 1.00 89.00 81 ASP A N 1
ATOM 636 C CA . ASP A 1 81 ? 1.877 -6.406 -11.606 1.00 89.00 81 ASP A CA 1
ATOM 637 C C . ASP A 1 81 ? 2.702 -6.526 -10.309 1.00 89.00 81 ASP A C 1
ATOM 639 O O . ASP A 1 81 ? 2.453 -5.820 -9.329 1.00 89.00 81 ASP A O 1
ATOM 643 N N . GLU A 1 82 ? 3.755 -7.352 -10.321 1.00 88.12 82 GLU A N 1
ATOM 644 C CA . GLU A 1 82 ? 4.593 -7.669 -9.145 1.00 88.12 82 GLU A CA 1
ATOM 645 C C . GLU A 1 82 ? 5.174 -6.433 -8.430 1.00 88.12 82 GLU A C 1
ATOM 647 O O . GLU A 1 82 ? 5.492 -6.476 -7.244 1.00 88.12 82 GLU A O 1
ATOM 652 N N . ILE A 1 83 ? 5.309 -5.308 -9.141 1.00 88.81 83 ILE A N 1
ATOM 653 C CA . ILE A 1 83 ? 5.835 -4.045 -8.605 1.00 88.81 83 ILE A CA 1
ATOM 654 C C . ILE A 1 83 ? 4.782 -3.224 -7.836 1.00 88.81 83 ILE A C 1
ATOM 656 O O . ILE A 1 83 ? 5.144 -2.334 -7.065 1.00 88.81 83 ILE A O 1
ATOM 660 N N . VAL A 1 84 ? 3.487 -3.501 -8.023 1.00 92.00 84 VAL A N 1
ATOM 661 C CA . VAL A 1 84 ? 2.382 -2.732 -7.424 1.00 92.00 84 VAL A CA 1
ATOM 662 C C . VAL A 1 84 ? 2.347 -2.919 -5.912 1.00 92.00 84 VAL A C 1
ATOM 664 O O . VAL A 1 84 ? 2.292 -1.933 -5.178 1.00 92.00 84 VAL A O 1
ATOM 667 N N . PHE A 1 85 ? 2.429 -4.161 -5.433 1.00 94.00 85 PHE A N 1
ATOM 668 C CA . PHE A 1 85 ? 2.376 -4.456 -4.000 1.00 94.00 85 PHE A CA 1
ATOM 669 C C . PHE A 1 85 ? 3.554 -3.842 -3.215 1.00 94.00 85 PHE A C 1
ATOM 671 O O . PHE A 1 85 ? 3.294 -3.093 -2.267 1.00 94.00 85 PHE A O 1
ATOM 678 N N . PRO A 1 86 ? 4.834 -4.041 -3.604 1.00 92.38 86 PRO A N 1
ATOM 679 C CA . PRO A 1 86 ? 5.964 -3.416 -2.914 1.00 92.38 86 PRO A CA 1
ATOM 680 C C . PRO A 1 86 ? 5.888 -1.886 -2.907 1.00 92.38 86 PRO A C 1
ATOM 682 O O . PRO A 1 86 ? 6.221 -1.251 -1.904 1.00 92.38 86 PRO A O 1
ATOM 685 N N . LEU A 1 87 ? 5.405 -1.284 -4.001 1.00 91.50 87 LEU A N 1
ATOM 686 C CA . LEU A 1 87 ? 5.209 0.161 -4.083 1.00 91.50 87 LEU A CA 1
ATOM 687 C C . LEU A 1 87 ? 4.106 0.642 -3.129 1.00 91.50 87 LEU A C 1
ATOM 689 O O . LEU A 1 87 ? 4.290 1.636 -2.429 1.00 91.50 87 LEU A O 1
ATOM 693 N N . ALA A 1 88 ? 2.982 -0.073 -3.061 1.00 94.00 88 ALA A N 1
ATOM 694 C CA . ALA A 1 88 ? 1.895 0.253 -2.146 1.00 94.00 88 ALA A CA 1
ATOM 695 C C . ALA A 1 88 ? 2.346 0.174 -0.678 1.00 94.00 88 ALA A C 1
ATOM 697 O O . ALA A 1 88 ? 2.040 1.077 0.099 1.00 94.00 88 ALA A O 1
ATOM 698 N N . ILE A 1 89 ? 3.128 -0.847 -0.305 1.00 92.94 89 ILE A N 1
ATOM 699 C CA . ILE A 1 89 ? 3.706 -0.967 1.043 1.00 92.94 89 ILE A CA 1
ATOM 700 C C . ILE A 1 89 ? 4.669 0.187 1.347 1.00 92.94 89 ILE A C 1
ATOM 702 O O . ILE A 1 89 ? 4.621 0.741 2.445 1.00 92.94 89 ILE A O 1
ATOM 706 N N . ASN A 1 90 ? 5.491 0.610 0.378 1.00 89.69 90 ASN A N 1
ATOM 707 C CA . ASN A 1 90 ? 6.350 1.784 0.550 1.00 89.69 90 ASN A CA 1
ATOM 708 C C . ASN A 1 90 ? 5.531 3.049 0.864 1.00 89.69 90 ASN A C 1
ATOM 710 O O . ASN A 1 90 ? 5.909 3.818 1.749 1.00 89.69 90 ASN A O 1
ATOM 714 N N . TYR A 1 91 ? 4.387 3.248 0.198 1.00 90.62 91 TYR A N 1
ATOM 715 C CA . TYR A 1 91 ? 3.489 4.367 0.498 1.00 90.62 91 TYR A CA 1
ATOM 716 C C . TYR A 1 91 ? 2.866 4.273 1.889 1.00 90.62 91 TYR A C 1
ATOM 718 O O . TYR A 1 91 ? 2.870 5.270 2.612 1.00 90.62 91 TYR A O 1
ATOM 726 N N . VAL A 1 92 ? 2.389 3.089 2.286 1.00 91.12 92 VAL A N 1
ATOM 727 C CA . VAL A 1 92 ? 1.840 2.858 3.630 1.00 91.12 92 VAL A CA 1
ATOM 728 C C . VAL A 1 92 ? 2.877 3.210 4.697 1.00 91.12 92 VAL A C 1
ATOM 730 O O . VAL A 1 92 ? 2.594 3.992 5.602 1.00 91.12 92 VAL A O 1
ATOM 733 N N . ASP A 1 93 ? 4.099 2.696 4.571 1.00 88.69 93 ASP A N 1
ATOM 734 C CA . ASP A 1 93 ? 5.152 2.894 5.569 1.00 88.69 93 ASP A CA 1
ATOM 735 C C . ASP A 1 93 ? 5.579 4.352 5.707 1.00 88.69 93 ASP A C 1
ATOM 737 O O . ASP A 1 93 ? 5.779 4.847 6.821 1.00 88.69 93 ASP A O 1
ATOM 741 N N . ARG A 1 94 ? 5.700 5.059 4.581 1.00 85.69 94 ARG A N 1
ATOM 742 C CA . ARG A 1 94 ? 6.036 6.486 4.574 1.00 85.69 94 ARG A CA 1
ATOM 743 C C . ARG A 1 94 ? 4.917 7.312 5.196 1.00 85.69 94 ARG A C 1
ATOM 745 O O . ARG A 1 94 ? 5.196 8.184 6.013 1.00 85.69 94 ARG A O 1
ATOM 752 N N . PHE A 1 95 ? 3.660 6.990 4.893 1.00 87.38 95 PHE A N 1
ATOM 753 C CA . PHE A 1 95 ? 2.513 7.673 5.483 1.00 87.38 95 PHE A CA 1
ATOM 754 C C . PHE A 1 95 ? 2.438 7.456 7.002 1.00 87.38 95 PHE A C 1
ATOM 756 O O . PHE A 1 95 ? 2.322 8.418 7.762 1.00 87.38 95 PHE A O 1
ATOM 763 N N . LEU A 1 96 ? 2.605 6.212 7.465 1.00 86.75 96 LEU A N 1
ATOM 764 C CA . LEU A 1 96 ? 2.632 5.872 8.894 1.00 86.75 96 LEU A CA 1
ATOM 765 C C . LEU A 1 96 ? 3.838 6.475 9.631 1.00 86.75 96 LEU A C 1
ATOM 767 O O . LEU A 1 96 ? 3.785 6.678 10.843 1.00 86.75 96 LEU A O 1
ATOM 771 N N . SER A 1 97 ? 4.925 6.788 8.927 1.00 83.81 97 SER A N 1
ATOM 772 C CA . SER A 1 97 ? 6.090 7.446 9.529 1.00 83.81 97 SER A CA 1
ATOM 773 C C . SER A 1 97 ? 5.883 8.946 9.750 1.00 83.81 97 SER A C 1
ATOM 775 O O . SER A 1 97 ? 6.580 9.534 10.573 1.00 83.81 97 SER A O 1
ATOM 777 N N . SER A 1 98 ? 4.939 9.574 9.043 1.00 83.06 98 SER A N 1
ATOM 778 C CA . SER A 1 98 ? 4.726 11.027 9.093 1.00 83.06 98 SER A CA 1
ATOM 779 C C . SER A 1 98 ? 3.380 11.443 9.685 1.00 83.06 98 SER A C 1
ATOM 781 O O . SER A 1 98 ? 3.247 12.580 10.126 1.00 83.06 98 SER A O 1
ATOM 783 N N . THR A 1 99 ? 2.370 10.569 9.690 1.00 85.06 99 THR A N 1
ATOM 784 C CA . THR A 1 99 ? 1.001 10.910 10.109 1.00 85.06 99 THR A CA 1
ATOM 785 C C . THR A 1 99 ? 0.449 9.883 11.088 1.00 85.06 99 THR A C 1
ATOM 787 O O . THR A 1 99 ? 0.382 8.695 10.779 1.00 85.06 99 THR A O 1
ATOM 790 N N . ASN A 1 100 ? 0.006 10.342 12.261 1.00 87.06 100 ASN A N 1
ATOM 791 C CA . ASN A 1 100 ? -0.699 9.496 13.223 1.00 87.06 100 ASN A CA 1
ATOM 792 C C . ASN A 1 100 ? -2.129 9.225 12.730 1.00 87.06 100 ASN A C 1
ATOM 794 O O . ASN A 1 100 ? -2.860 10.168 12.418 1.00 87.06 100 ASN A O 1
ATOM 798 N N . ILE A 1 101 ? -2.530 7.955 12.674 1.00 89.06 101 ILE A N 1
ATOM 799 C CA . ILE A 1 101 ? -3.868 7.551 12.230 1.00 89.06 101 ILE A CA 1
ATOM 800 C C . ILE A 1 101 ? -4.562 6.660 13.252 1.00 89.06 101 ILE A C 1
ATOM 802 O O . ILE A 1 101 ? -3.932 5.989 14.069 1.00 89.06 101 ILE A O 1
ATOM 806 N N . ARG A 1 102 ? -5.892 6.609 13.162 1.00 89.50 102 ARG A N 1
ATOM 807 C CA . ARG A 1 102 ? -6.695 5.668 13.946 1.00 89.50 102 ARG A CA 1
ATOM 808 C C . ARG A 1 102 ? -6.691 4.289 13.308 1.00 89.50 102 ARG A C 1
ATOM 810 O O . ARG A 1 102 ? -6.648 4.159 12.084 1.00 89.50 102 ARG A O 1
ATOM 817 N N . LYS A 1 103 ? -6.869 3.255 14.131 1.00 88.00 103 LYS A N 1
ATOM 818 C CA . LYS A 1 103 ? -6.965 1.860 13.659 1.00 88.00 103 LYS A CA 1
ATOM 819 C C . LYS A 1 103 ? -8.036 1.634 12.587 1.00 88.00 103 LYS A C 1
ATOM 821 O O . LYS A 1 103 ? -7.846 0.810 11.701 1.00 88.00 103 LYS A O 1
ATOM 826 N N . THR A 1 104 ? -9.138 2.386 12.640 1.00 88.00 104 THR A N 1
ATOM 827 C CA . THR A 1 104 ? -10.251 2.288 11.680 1.00 88.00 104 THR A CA 1
ATOM 828 C C . THR A 1 104 ? -9.887 2.794 10.286 1.00 88.00 104 THR A C 1
ATOM 830 O O . THR A 1 104 ? -10.528 2.416 9.317 1.00 88.00 104 THR A O 1
ATOM 833 N N . GLN A 1 105 ? -8.850 3.626 10.167 1.00 89.25 105 GLN A N 1
ATOM 834 C CA . GLN A 1 105 ? -8.410 4.211 8.898 1.00 89.25 105 GLN A CA 1
ATOM 835 C C . GLN A 1 105 ? -7.304 3.386 8.229 1.00 89.25 105 GLN A C 1
ATOM 837 O O . GLN A 1 105 ? -6.923 3.676 7.099 1.00 89.25 105 GLN A O 1
ATOM 842 N N . LEU A 1 106 ? -6.786 2.355 8.905 1.00 90.50 106 LEU A N 1
ATOM 843 C CA . LEU A 1 106 ? -5.653 1.571 8.422 1.00 90.50 106 LEU A CA 1
ATOM 844 C C . LEU A 1 106 ? -5.992 0.785 7.144 1.00 90.50 106 LEU A C 1
ATOM 846 O O . LEU A 1 106 ? -5.200 0.771 6.205 1.00 90.50 106 LEU A O 1
ATOM 850 N N . GLN A 1 107 ? -7.183 0.181 7.081 1.00 92.50 107 GLN A N 1
ATOM 851 C CA . GLN A 1 107 ? -7.643 -0.543 5.890 1.00 92.50 107 GLN A CA 1
ATOM 852 C C . GLN A 1 107 ? -7.898 0.414 4.714 1.00 92.50 107 GLN A C 1
ATOM 854 O O . GLN A 1 107 ? -7.506 0.117 3.586 1.00 92.50 107 GLN A O 1
ATOM 859 N N . LEU A 1 108 ? -8.467 1.597 4.987 1.00 92.06 108 LEU A N 1
ATOM 860 C CA . LEU A 1 108 ? -8.653 2.654 3.988 1.00 92.06 108 LEU A CA 1
ATOM 861 C C . LEU A 1 108 ? -7.312 3.123 3.412 1.00 92.06 108 LEU A C 1
ATOM 863 O O . LEU A 1 108 ? -7.179 3.235 2.196 1.00 92.06 108 LEU A O 1
ATOM 867 N N . LEU A 1 109 ? -6.307 3.347 4.267 1.00 92.75 109 LEU A N 1
ATOM 868 C CA . LEU A 1 109 ? -4.957 3.713 3.836 1.00 92.75 109 LEU A CA 1
ATOM 869 C C . LEU A 1 109 ? -4.375 2.653 2.891 1.00 92.75 109 LEU A C 1
ATOM 871 O O . LEU A 1 109 ? -3.898 3.001 1.815 1.00 92.75 109 LEU A O 1
ATOM 875 N N . GLY A 1 110 ? -4.460 1.369 3.255 1.00 93.69 110 GLY A N 1
ATOM 876 C CA . GLY A 1 110 ? -3.993 0.276 2.398 1.00 93.69 110 GLY A CA 1
ATOM 877 C C . GLY A 1 110 ? -4.697 0.247 1.038 1.00 93.69 110 GLY A C 1
ATOM 878 O O . GLY A 1 110 ? -4.032 0.162 0.006 1.00 93.69 110 GLY A O 1
ATOM 879 N N . ALA A 1 111 ? -6.025 0.397 1.021 1.00 93.94 111 ALA A N 1
ATOM 880 C CA . ALA A 1 111 ? -6.814 0.448 -0.211 1.00 93.94 111 ALA A CA 1
ATOM 881 C C . ALA A 1 111 ? -6.416 1.632 -1.110 1.00 93.94 111 ALA A C 1
ATOM 883 O O . ALA A 1 111 ? -6.227 1.472 -2.317 1.00 93.94 111 ALA A O 1
ATOM 884 N N . VAL A 1 112 ? -6.239 2.820 -0.527 1.00 92.81 112 VAL A N 1
ATOM 885 C CA . VAL A 1 112 ? -5.809 4.025 -1.250 1.00 92.81 112 VAL A CA 1
ATOM 886 C C . VAL A 1 112 ? -4.391 3.855 -1.801 1.00 92.81 112 VAL A C 1
ATOM 888 O O . VAL A 1 112 ? -4.151 4.162 -2.968 1.00 92.81 112 VAL A O 1
ATOM 891 N N . CYS A 1 113 ? -3.460 3.307 -1.017 1.00 93.75 113 CYS A N 1
ATOM 892 C CA . CYS A 1 113 ? -2.094 3.042 -1.468 1.00 93.75 113 CYS A CA 1
ATOM 893 C C . CYS A 1 113 ? -2.042 2.018 -2.612 1.00 93.75 113 CYS A C 1
ATOM 895 O O . CYS A 1 113 ? -1.293 2.229 -3.566 1.00 93.75 113 CYS A O 1
ATOM 897 N N . LEU A 1 114 ? -2.858 0.957 -2.565 1.00 93.50 114 LEU A N 1
ATOM 898 C CA . LEU A 1 114 ? -3.012 0.002 -3.671 1.00 93.50 114 LEU A CA 1
ATOM 899 C C . LEU A 1 114 ? -3.549 0.678 -4.932 1.00 93.50 114 LEU A C 1
ATOM 901 O O . LEU A 1 114 ? -3.011 0.490 -6.023 1.00 93.50 114 LEU A O 1
ATOM 905 N N . LEU A 1 115 ? -4.581 1.510 -4.784 1.00 91.88 115 LEU A N 1
ATOM 906 C CA . LEU A 1 115 ? -5.163 2.243 -5.900 1.00 91.88 115 LEU A CA 1
ATOM 907 C C . LEU A 1 115 ? -4.131 3.171 -6.558 1.00 91.88 115 LEU A C 1
ATOM 909 O O . LEU A 1 115 ? -4.000 3.166 -7.780 1.00 91.88 115 LEU A O 1
ATOM 913 N N . ILE A 1 116 ? -3.365 3.926 -5.766 1.00 91.44 116 ILE A N 1
ATOM 914 C CA . ILE A 1 116 ? -2.312 4.821 -6.270 1.00 91.44 116 ILE A CA 1
ATOM 915 C C . ILE A 1 116 ? -1.198 4.021 -6.954 1.00 91.44 116 ILE A C 1
ATOM 917 O O . ILE A 1 116 ? -0.840 4.324 -8.092 1.00 91.44 116 ILE A O 1
ATOM 921 N N . ALA A 1 117 ? -0.680 2.974 -6.305 1.00 92.31 117 ALA A N 1
ATOM 922 C CA . ALA A 1 117 ? 0.381 2.143 -6.867 1.00 92.31 117 ALA A CA 1
ATOM 923 C C . ALA A 1 117 ? -0.046 1.487 -8.188 1.00 92.31 117 ALA A C 1
ATOM 925 O O . ALA A 1 117 ? 0.726 1.479 -9.148 1.00 92.31 117 ALA A O 1
ATOM 926 N N . SER A 1 118 ? -1.293 1.014 -8.269 1.00 91.25 118 SER A N 1
ATOM 927 C CA . SER A 1 118 ? -1.840 0.429 -9.492 1.00 91.25 118 SER A CA 1
ATOM 928 C C . SER A 1 118 ? -1.924 1.451 -10.632 1.00 91.25 118 SER A C 1
ATOM 930 O O . SER A 1 118 ? -1.459 1.189 -11.736 1.00 91.25 118 SER A O 1
ATOM 932 N N . LYS A 1 119 ? -2.397 2.674 -10.368 1.00 89.38 119 LYS A N 1
ATOM 933 C CA . LYS A 1 119 ? -2.433 3.743 -11.381 1.00 89.38 119 LYS A CA 1
ATOM 934 C C . LYS A 1 119 ? -1.050 4.132 -11.906 1.00 89.38 119 LYS A C 1
ATOM 936 O O . LYS A 1 119 ? -0.947 4.599 -13.034 1.00 89.38 119 LYS A O 1
ATOM 941 N N . LEU A 1 120 ? -0.004 3.974 -11.095 1.00 88.31 120 LEU A N 1
ATOM 942 C CA . LEU A 1 120 ? 1.364 4.354 -11.457 1.00 88.31 120 LEU A CA 1
ATOM 943 C C . LEU A 1 120 ? 2.148 3.259 -12.180 1.00 88.31 120 LEU A C 1
ATOM 945 O O . LEU A 1 120 ? 3.131 3.569 -12.854 1.00 88.31 120 LEU A O 1
ATOM 949 N N . ARG A 1 121 ? 1.792 1.987 -11.982 1.00 86.62 121 ARG A N 1
ATOM 950 C CA . ARG A 1 121 ? 2.641 0.863 -12.400 1.00 86.62 121 ARG A CA 1
ATOM 951 C C . ARG A 1 121 ? 1.988 -0.149 -13.328 1.00 86.62 121 ARG A C 1
ATOM 953 O O . ARG A 1 121 ? 2.737 -0.913 -13.919 1.00 86.62 121 ARG A O 1
ATOM 960 N N . GLN A 1 122 ? 0.667 -0.139 -13.493 1.00 83.19 122 GLN A N 1
ATOM 961 C CA . GLN A 1 122 ? -0.026 -1.039 -14.420 1.00 83.19 122 GLN A CA 1
ATOM 962 C C . GLN A 1 122 ? -0.932 -0.267 -15.382 1.00 83.19 122 GLN A C 1
ATOM 964 O O . GLN A 1 122 ? -1.477 0.783 -15.043 1.00 83.19 122 GLN A O 1
ATOM 969 N N . CYS A 1 123 ? -1.107 -0.801 -16.594 1.00 79.88 123 CYS A N 1
ATOM 970 C CA . CYS A 1 123 ? -1.949 -0.186 -17.624 1.00 79.88 123 CYS A CA 1
ATOM 971 C C . CYS A 1 123 ? -3.431 -0.161 -17.229 1.00 79.88 123 CYS A C 1
ATOM 973 O O . CYS A 1 123 ? -4.128 0.818 -17.489 1.00 79.88 123 CYS A O 1
ATOM 975 N N . GLN A 1 124 ? -3.912 -1.235 -16.601 1.00 83.38 124 GLN A N 1
ATOM 976 C CA . GLN A 1 124 ? -5.271 -1.325 -16.080 1.00 83.38 124 GLN A CA 1
ATOM 977 C C . GLN A 1 124 ? -5.230 -1.179 -14.565 1.00 83.38 124 GLN A C 1
ATOM 979 O O . GLN A 1 124 ? -4.920 -2.126 -13.852 1.00 83.38 124 GLN A O 1
ATOM 984 N N . ALA A 1 125 ? -5.503 0.023 -14.062 1.00 85.88 125 ALA A N 1
ATOM 985 C CA . ALA A 1 125 ? -5.543 0.282 -12.626 1.00 85.88 125 ALA A CA 1
ATOM 986 C C . ALA A 1 125 ? -6.664 -0.510 -11.930 1.00 85.88 125 ALA A C 1
ATOM 988 O O . ALA A 1 125 ? -7.689 -0.828 -12.536 1.00 85.88 125 ALA A O 1
ATOM 989 N N . ILE A 1 126 ? -6.490 -0.776 -10.633 1.00 88.62 126 ILE A N 1
ATOM 990 C CA . ILE A 1 126 ? -7.522 -1.422 -9.818 1.00 88.62 126 ILE A CA 1
ATOM 991 C C . ILE A 1 126 ? -8.770 -0.532 -9.797 1.00 88.62 126 ILE A C 1
ATOM 993 O O . ILE A 1 126 ? -8.689 0.670 -9.531 1.00 88.62 126 ILE A O 1
ATOM 997 N N . HIS A 1 127 ? -9.942 -1.116 -10.047 1.00 88.44 127 HIS A N 1
ATOM 998 C CA . HIS A 1 127 ? -11.191 -0.372 -9.951 1.00 88.44 127 HIS A CA 1
ATOM 999 C C . HIS A 1 127 ? -11.550 -0.118 -8.472 1.00 88.44 127 HIS A C 1
ATOM 1001 O O . HIS A 1 127 ? -11.536 -1.063 -7.680 1.00 88.44 127 HIS A O 1
ATOM 1007 N N . PRO A 1 128 ? -11.931 1.111 -8.064 1.00 87.31 128 PRO A N 1
ATOM 1008 C CA . PRO A 1 128 ? -12.265 1.409 -6.666 1.00 87.31 128 PRO A CA 1
ATOM 1009 C C . PRO A 1 128 ? -13.378 0.522 -6.093 1.00 87.31 128 PRO A C 1
ATOM 1011 O O . PRO A 1 128 ? -13.339 0.165 -4.921 1.00 87.31 128 PRO A O 1
ATOM 1014 N N . GLN A 1 129 ? -14.346 0.115 -6.922 1.00 87.94 129 GLN A N 1
ATOM 1015 C CA . GLN A 1 129 ? -15.407 -0.807 -6.495 1.00 87.94 129 GLN A CA 1
ATOM 1016 C C . GLN A 1 129 ? -14.874 -2.199 -6.135 1.00 87.94 129 GLN A C 1
ATOM 1018 O O . GLN A 1 129 ? -15.412 -2.830 -5.230 1.00 87.94 129 GLN A O 1
ATOM 1023 N N . SER A 1 130 ? -13.805 -2.666 -6.787 1.00 88.62 130 SER A N 1
ATOM 1024 C CA . SER A 1 130 ? -13.169 -3.935 -6.428 1.00 88.62 130 SER A CA 1
ATOM 1025 C C . SER A 1 130 ? -12.574 -3.856 -5.023 1.00 88.62 130 SER A C 1
ATOM 1027 O O . SER A 1 130 ? -12.739 -4.779 -4.239 1.00 88.62 130 SER A O 1
ATOM 1029 N N . LEU A 1 131 ? -11.957 -2.728 -4.656 1.00 88.44 131 LEU A N 1
ATOM 1030 C CA . LEU A 1 131 ? -11.431 -2.520 -3.300 1.00 88.44 131 LEU A CA 1
ATOM 1031 C C . LEU A 1 131 ? -12.542 -2.474 -2.242 1.00 88.44 131 LEU A C 1
ATOM 1033 O O . LEU A 1 131 ? -12.361 -3.000 -1.147 1.00 88.44 131 LEU A O 1
ATOM 1037 N N . VAL A 1 132 ? -13.703 -1.895 -2.564 1.00 91.12 132 VAL A N 1
ATOM 1038 C CA . VAL A 1 132 ? -14.894 -1.943 -1.693 1.00 91.12 132 VAL A CA 1
ATOM 1039 C C . VAL A 1 132 ? -15.361 -3.388 -1.492 1.00 91.12 132 VAL A C 1
ATOM 1041 O O . VAL A 1 132 ? -15.640 -3.798 -0.370 1.00 91.12 132 VAL A O 1
ATOM 1044 N N . PHE A 1 133 ? -15.386 -4.185 -2.560 1.00 91.06 133 PHE A N 1
ATOM 1045 C CA . PHE A 1 133 ? -15.757 -5.597 -2.485 1.00 91.06 133 PHE A CA 1
ATOM 1046 C C . PHE A 1 133 ? -14.770 -6.416 -1.633 1.00 91.06 133 PHE A C 1
ATOM 1048 O O . PHE A 1 133 ? -15.183 -7.095 -0.699 1.00 91.06 133 PHE A O 1
ATOM 1055 N N . TYR A 1 134 ? -13.462 -6.296 -1.881 1.00 90.00 134 TYR A N 1
ATOM 1056 C CA . TYR A 1 134 ? -12.426 -7.027 -1.133 1.00 90.00 134 TYR A CA 1
ATOM 1057 C C . TYR A 1 134 ? -12.203 -6.527 0.301 1.00 90.00 134 TYR A C 1
ATOM 1059 O O . TYR A 1 134 ? -11.498 -7.166 1.083 1.00 90.00 134 TYR A O 1
ATOM 1067 N N . SER A 1 135 ? -12.784 -5.383 0.659 1.00 88.12 135 SER A N 1
ATOM 1068 C CA . SER A 1 135 ? -12.837 -4.907 2.043 1.00 88.12 135 SER A CA 1
ATOM 1069 C C . SER A 1 135 ? -14.111 -5.344 2.772 1.00 88.12 135 SER A C 1
ATOM 1071 O O . SER A 1 135 ? -14.350 -4.879 3.881 1.00 88.12 135 SER A O 1
ATOM 1073 N N . ASP A 1 136 ? -14.916 -6.237 2.184 1.00 89.81 136 ASP A N 1
ATOM 1074 C CA . ASP A 1 136 ? -16.209 -6.677 2.730 1.00 89.81 136 ASP A CA 1
ATOM 1075 C C . ASP A 1 136 ? -17.140 -5.489 3.034 1.00 89.81 136 ASP A C 1
ATOM 1077 O O . ASP A 1 136 ? -17.792 -5.411 4.074 1.00 89.81 136 ASP A O 1
ATOM 1081 N N . TYR A 1 137 ? -17.145 -4.497 2.133 1.00 86.62 137 TYR A N 1
ATOM 1082 C CA . TYR A 1 137 ? -17.917 -3.257 2.255 1.00 86.62 137 TYR A CA 1
ATOM 1083 C C . TYR A 1 137 ? -17.624 -2.443 3.527 1.00 86.62 137 TYR A C 1
ATOM 1085 O O . TYR A 1 137 ? -18.405 -1.561 3.890 1.00 86.62 137 TYR A O 1
ATOM 1093 N N . SER A 1 138 ? -16.485 -2.687 4.188 1.00 85.56 138 SER A N 1
ATOM 1094 C CA . SER A 1 138 ? -16.030 -1.868 5.315 1.00 85.56 138 SER A CA 1
ATOM 1095 C C . SER A 1 138 ? -15.604 -0.462 4.879 1.00 85.56 138 SER A C 1
ATOM 1097 O O . SER A 1 138 ? -15.567 0.451 5.704 1.00 85.56 138 SER A O 1
ATOM 1099 N N . LEU A 1 139 ? -15.299 -0.291 3.587 1.00 86.88 139 LEU A N 1
ATOM 1100 C CA . LEU A 1 139 ? -14.919 0.967 2.955 1.00 86.88 139 LEU A CA 1
ATOM 1101 C C . LEU A 1 139 ? -15.975 1.406 1.946 1.00 86.88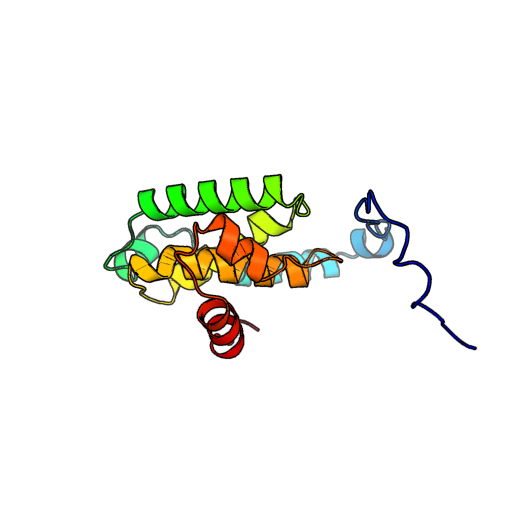 139 LEU A C 1
ATOM 1103 O O . LEU A 1 139 ? -16.510 0.593 1.192 1.00 86.88 139 LEU A O 1
ATOM 1107 N N . THR A 1 140 ? -16.210 2.711 1.851 1.00 87.00 140 THR A N 1
ATOM 1108 C CA . THR A 1 140 ? -17.049 3.282 0.793 1.00 87.00 140 THR A CA 1
ATOM 1109 C C . THR A 1 140 ? -16.212 3.803 -0.374 1.00 87.00 140 THR A C 1
ATOM 1111 O O . THR A 1 140 ? -15.066 4.236 -0.229 1.00 87.00 140 THR A O 1
ATOM 1114 N N . MET A 1 141 ? -16.801 3.799 -1.572 1.00 85.31 141 MET A N 1
ATOM 1115 C CA . MET A 1 141 ? -16.154 4.354 -2.766 1.00 85.31 141 MET A CA 1
ATOM 1116 C C . MET A 1 141 ? -15.860 5.854 -2.604 1.00 85.31 141 MET A C 1
ATOM 1118 O O . MET A 1 141 ? -14.825 6.329 -3.069 1.00 85.31 141 MET A O 1
ATOM 1122 N N . GLU A 1 142 ? -16.740 6.584 -1.914 1.00 84.81 142 GLU A N 1
ATOM 1123 C CA . GLU A 1 142 ? -16.555 8.003 -1.603 1.00 84.81 142 GLU A CA 1
ATOM 1124 C C . GLU A 1 142 ? -15.331 8.225 -0.714 1.00 84.81 142 GLU A C 1
ATOM 1126 O O . GLU A 1 142 ? -14.496 9.062 -1.046 1.00 84.81 142 GLU A O 1
ATOM 1131 N N . GLU A 1 143 ? -15.158 7.436 0.351 1.00 82.44 143 GLU A N 1
ATOM 1132 C CA . GLU A 1 143 ? -13.981 7.532 1.223 1.00 82.44 143 GLU A CA 1
ATOM 1133 C C . GLU A 1 143 ? -12.681 7.287 0.458 1.00 82.44 143 GLU A C 1
ATOM 1135 O O . GLU A 1 143 ? -11.712 8.022 0.654 1.00 82.44 143 GLU A O 1
ATOM 1140 N N . ILE A 1 144 ? -12.653 6.304 -0.447 1.00 82.12 144 ILE A N 1
ATOM 1141 C CA . ILE A 1 144 ? -11.468 6.007 -1.262 1.00 82.12 144 ILE A CA 1
ATOM 1142 C C . ILE A 1 144 ? -11.158 7.178 -2.207 1.00 82.12 144 ILE A C 1
ATOM 1144 O O . ILE A 1 144 ? -10.013 7.623 -2.284 1.00 82.12 144 ILE A O 1
ATOM 1148 N N . ILE A 1 145 ? -12.162 7.707 -2.913 1.00 81.81 145 ILE A N 1
ATOM 1149 C CA . ILE A 1 145 ? -11.974 8.785 -3.899 1.00 81.81 145 ILE A CA 1
ATOM 1150 C C . ILE A 1 145 ? -11.599 10.102 -3.220 1.00 81.81 145 ILE A C 1
ATOM 1152 O O . ILE A 1 145 ? -10.661 10.771 -3.655 1.00 81.81 145 ILE A O 1
ATOM 1156 N N . VAL A 1 146 ? -12.301 10.466 -2.146 1.00 81.19 146 VAL A N 1
ATOM 1157 C CA . VAL A 1 146 ? -12.005 11.670 -1.365 1.00 81.19 146 VAL A CA 1
ATOM 1158 C C . VAL A 1 146 ? -10.600 11.571 -0.785 1.00 81.19 146 VAL A C 1
ATOM 1160 O O . VAL A 1 146 ? -9.832 12.518 -0.909 1.00 81.19 146 VAL A O 1
ATOM 1163 N N . SER A 1 147 ? -10.205 10.421 -0.236 1.00 78.56 147 SER A N 1
ATOM 1164 C CA . SER A 1 147 ? -8.857 10.263 0.322 1.00 78.56 147 SER A CA 1
ATOM 1165 C C . SER A 1 147 ? -7.760 10.421 -0.733 1.00 78.56 147 SER A C 1
ATOM 1167 O O . SER A 1 147 ? -6.735 11.027 -0.441 1.00 78.56 147 SER A O 1
ATOM 1169 N N . VAL A 1 148 ? -7.981 9.964 -1.972 1.00 69.31 148 VAL A N 1
ATOM 1170 C CA . VAL A 1 148 ? -7.052 10.214 -3.091 1.00 69.31 148 VAL A CA 1
ATOM 1171 C C . VAL A 1 148 ? -7.010 11.696 -3.484 1.00 69.31 148 VAL A C 1
ATOM 1173 O O . VAL A 1 148 ? -5.954 12.190 -3.861 1.00 69.31 148 VAL A O 1
ATOM 1176 N N . GLY A 1 149 ? -8.138 12.410 -3.417 1.00 57.12 149 GLY A N 1
ATOM 1177 C CA . GLY A 1 149 ? -8.219 13.830 -3.784 1.00 57.12 149 GLY A CA 1
ATOM 1178 C C . GLY A 1 149 ? -7.711 14.802 -2.712 1.00 57.12 149 GLY A C 1
ATOM 1179 O O . GLY A 1 149 ? -7.293 15.908 -3.041 1.00 57.12 149 GLY A O 1
ATOM 1180 N N . VAL A 1 150 ? -7.757 14.407 -1.437 1.00 52.59 150 VAL A N 1
ATOM 1181 C CA . VAL A 1 150 ? -7.385 15.248 -0.285 1.00 52.59 150 VAL A CA 1
ATOM 1182 C C . VAL A 1 150 ? -5.953 14.969 0.175 1.00 52.59 150 VAL A C 1
ATOM 1184 O O . VAL A 1 150 ? -5.273 15.868 0.672 1.00 52.59 150 VAL A O 1
ATOM 1187 N N . ALA A 1 151 ? -5.463 13.741 -0.005 1.00 47.84 151 ALA A N 1
ATOM 1188 C CA . ALA A 1 151 ? -4.073 13.419 0.252 1.00 47.84 151 ALA A CA 1
ATOM 1189 C C . ALA A 1 151 ? -3.236 13.866 -0.953 1.00 47.84 151 ALA A C 1
ATOM 1191 O O . ALA A 1 151 ? -3.215 13.197 -1.983 1.00 47.84 151 ALA A O 1
ATOM 1192 N N . GLY A 1 152 ? -2.542 15.001 -0.829 1.00 44.00 152 GLY A N 1
ATOM 1193 C CA . GLY A 1 152 ? -1.470 15.417 -1.741 1.00 44.00 152 GLY A CA 1
ATOM 1194 C C . GLY A 1 152 ? -0.292 14.437 -1.702 1.00 44.00 152 GLY A C 1
ATOM 1195 O O . GLY A 1 152 ? 0.779 14.766 -1.208 1.00 44.00 152 GLY A O 1
ATOM 1196 N N . ILE A 1 153 ? -0.518 13.202 -2.157 1.00 44.25 153 ILE A N 1
ATOM 1197 C CA . ILE A 1 153 ? 0.467 12.116 -2.280 1.00 44.25 153 ILE A CA 1
ATOM 1198 C C . ILE A 1 153 ? 1.228 12.224 -3.623 1.00 44.25 153 ILE A C 1
ATOM 1200 O O . ILE A 1 153 ? 1.992 11.335 -3.993 1.00 44.25 153 ILE A O 1
ATOM 1204 N N . VAL A 1 154 ? 1.097 13.352 -4.329 1.00 38.12 154 VAL A N 1
ATOM 1205 C CA . VAL A 1 154 ? 1.964 13.736 -5.454 1.00 38.12 154 VAL A CA 1
ATOM 1206 C C . VAL A 1 154 ? 2.513 15.131 -5.214 1.00 38.12 154 VAL A C 1
ATOM 1208 O O . VAL A 1 154 ? 1.686 16.027 -4.929 1.00 38.12 154 VAL A O 1
#

Radius of gyration: 18.16 Å; chains: 1; bounding box: 45×27×59 Å